Protein AF-A0AAV9DN94-F1 (afdb_monomer)

Mean predicted aligned error: 16.03 Å

Sequence (76 aa):
MVGWRTSSIRREAELVKQPPRRSLDGYKHVVDVEYCPPMQLGNTHFSPEAAKAKEVAQTAPDTQNIEEYHDIMEGK

Secondary structure (DSSP, 8-state):
-----------GGGS-SS--SS--TT----------------S----HHHHHHHHHHHHS--HHHHHHHHHHHHT-

Structure (mmCIF, N/CA/C/O backbone):
data_AF-A0AAV9DN94-F1
#
_entry.id   AF-A0AAV9DN94-F1
#
loop_
_atom_site.group_PDB
_atom_site.id
_atom_site.type_symbol
_atom_site.label_atom_id
_atom_site.label_alt_id
_atom_site.label_comp_id
_atom_site.label_asym_id
_atom_site.label_entity_id
_atom_site.label_seq_id
_atom_site.pdbx_PDB_ins_code
_atom_site.Cartn_x
_atom_site.Cartn_y
_atom_site.Cartn_z
_atom_site.occupancy
_atom_site.B_iso_or_equiv
_atom_site.auth_seq_id
_atom_site.auth_comp_id
_atom_site.auth_asym_id
_atom_site.auth_atom_id
_atom_site.pdbx_PDB_model_num
ATOM 1 N N . MET A 1 1 ? 3.300 -31.956 -19.375 1.00 43.56 1 MET A N 1
ATOM 2 C CA . MET A 1 1 ? 3.289 -31.540 -17.957 1.00 43.56 1 MET A CA 1
ATOM 3 C C . MET A 1 1 ? 4.660 -30.949 -17.649 1.00 43.56 1 MET A C 1
ATOM 5 O O . MET A 1 1 ? 5.602 -31.693 -17.431 1.00 43.56 1 MET A O 1
ATOM 9 N N . VAL A 1 2 ? 4.802 -29.630 -17.782 1.00 57.94 2 VAL A N 1
ATOM 10 C CA . VAL A 1 2 ? 6.040 -28.880 -17.504 1.00 57.94 2 VAL A CA 1
ATOM 11 C C . VAL A 1 2 ? 5.769 -27.983 -16.300 1.00 57.94 2 VAL A C 1
ATOM 13 O O . VAL A 1 2 ? 4.682 -27.427 -16.182 1.00 57.94 2 VAL A O 1
ATOM 16 N N . GLY A 1 3 ? 6.706 -27.995 -15.353 1.00 53.75 3 GLY A N 1
ATOM 17 C CA . GLY A 1 3 ? 6.483 -27.743 -13.933 1.00 53.75 3 GLY A CA 1
ATOM 18 C C . GLY A 1 3 ? 5.767 -26.443 -13.572 1.00 53.75 3 GLY A C 1
ATOM 19 O O . GLY A 1 3 ? 6.124 -25.355 -14.007 1.00 53.75 3 GLY A O 1
ATOM 20 N N . TRP A 1 4 ? 4.814 -26.596 -12.658 1.00 58.31 4 TRP A N 1
ATOM 21 C CA . TRP A 1 4 ? 4.011 -25.580 -11.981 1.00 58.31 4 TRP A CA 1
ATOM 22 C C . TRP A 1 4 ? 4.826 -24.757 -10.960 1.00 58.31 4 TRP A C 1
ATOM 24 O O . TRP A 1 4 ? 4.377 -24.522 -9.840 1.00 58.31 4 TRP A O 1
ATOM 34 N N . ARG A 1 5 ? 6.057 -24.339 -11.290 1.00 54.72 5 ARG A N 1
ATOM 35 C CA . ARG A 1 5 ? 6.844 -23.454 -10.410 1.00 54.72 5 ARG A CA 1
ATOM 36 C C . ARG A 1 5 ? 6.380 -22.009 -10.587 1.00 54.72 5 ARG A C 1
ATOM 38 O O . ARG A 1 5 ? 6.910 -21.231 -11.367 1.00 54.72 5 ARG A O 1
ATOM 45 N N . THR A 1 6 ? 5.293 -21.761 -9.874 1.00 56.25 6 THR A N 1
ATOM 46 C CA . THR A 1 6 ? 4.720 -20.517 -9.363 1.00 56.25 6 THR A CA 1
ATOM 47 C C . THR A 1 6 ? 5.579 -19.245 -9.442 1.00 56.25 6 THR A C 1
ATOM 49 O O . THR A 1 6 ? 6.726 -19.214 -9.004 1.00 56.25 6 THR A O 1
ATOM 52 N N . SER A 1 7 ? 4.893 -18.180 -9.881 1.00 47.69 7 SER A N 1
ATOM 53 C CA . SER A 1 7 ? 5.173 -16.737 -9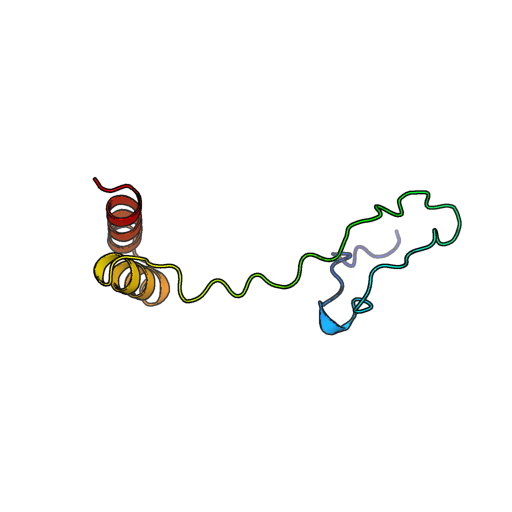.786 1.00 47.69 7 SER A CA 1
ATOM 54 C C . SER A 1 7 ? 6.394 -16.184 -10.530 1.00 47.69 7 SER A C 1
ATOM 56 O O . SER A 1 7 ? 7.520 -16.212 -10.049 1.00 47.69 7 SER A O 1
ATOM 58 N N . SER A 1 8 ? 6.104 -15.517 -11.650 1.00 57.72 8 SER A N 1
ATOM 59 C CA . SER A 1 8 ? 6.951 -14.551 -12.368 1.00 57.72 8 SER A CA 1
ATOM 60 C C . SER A 1 8 ? 7.211 -13.260 -11.553 1.00 57.72 8 SER A C 1
ATOM 62 O O . SER A 1 8 ? 7.208 -12.155 -12.100 1.00 57.72 8 SER A O 1
ATOM 64 N N . ILE A 1 9 ? 7.399 -13.358 -10.236 1.00 63.31 9 ILE A N 1
ATOM 65 C CA . ILE A 1 9 ? 7.781 -12.211 -9.409 1.00 63.31 9 ILE A CA 1
ATOM 66 C C . ILE A 1 9 ? 9.301 -12.225 -9.302 1.00 63.31 9 ILE A C 1
ATOM 68 O O . ILE A 1 9 ? 9.887 -13.014 -8.565 1.00 63.31 9 ILE A O 1
ATOM 72 N N . ARG A 1 10 ? 9.938 -11.358 -10.090 1.00 60.47 10 ARG A N 1
ATOM 73 C CA . ARG A 1 10 ? 11.357 -11.035 -9.930 1.00 60.47 10 ARG A CA 1
ATOM 74 C C . ARG A 1 10 ? 11.501 -10.173 -8.679 1.00 60.47 10 ARG A C 1
ATOM 76 O O . ARG A 1 10 ? 10.726 -9.234 -8.499 1.00 60.47 10 ARG A O 1
ATOM 83 N N . ARG A 1 11 ? 12.464 -10.494 -7.810 1.00 62.12 11 ARG A N 1
ATOM 84 C CA . ARG A 1 11 ? 12.791 -9.643 -6.652 1.00 62.12 11 ARG A CA 1
ATOM 85 C C . ARG A 1 11 ? 13.254 -8.279 -7.160 1.00 62.12 11 ARG A C 1
ATOM 87 O O . ARG A 1 11 ? 13.882 -8.216 -8.210 1.00 62.12 11 ARG A O 1
ATOM 94 N N . GLU A 1 12 ? 13.013 -7.201 -6.416 1.00 60.59 12 GLU A N 1
ATOM 95 C CA . GLU A 1 12 ? 13.446 -5.851 -6.827 1.00 60.59 12 GLU A CA 1
ATOM 96 C C . GLU A 1 12 ? 14.949 -5.780 -7.150 1.00 60.59 12 GLU A C 1
ATOM 98 O O . GLU A 1 12 ? 15.352 -5.090 -8.079 1.00 60.59 12 GLU A O 1
ATO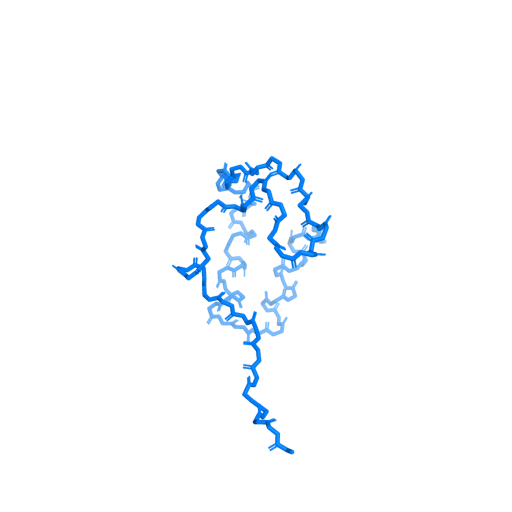M 103 N N . ALA A 1 13 ? 15.774 -6.571 -6.454 1.00 63.03 13 ALA A N 1
ATOM 104 C CA . ALA A 1 13 ? 17.211 -6.691 -6.711 1.00 63.03 13 ALA A CA 1
ATOM 105 C C . ALA A 1 13 ? 17.568 -7.336 -8.069 1.00 63.03 13 ALA A C 1
ATOM 107 O O . ALA A 1 13 ? 18.675 -7.147 -8.568 1.00 63.03 13 ALA A O 1
ATOM 108 N N . GLU A 1 14 ? 16.649 -8.104 -8.655 1.00 60.53 14 GLU A N 1
ATOM 109 C CA . GLU A 1 14 ? 16.792 -8.793 -9.945 1.00 60.53 14 GLU A CA 1
ATOM 110 C C . GLU A 1 14 ? 16.130 -8.011 -11.093 1.00 60.53 14 GLU A C 1
ATOM 112 O O . GLU A 1 14 ? 16.268 -8.374 -12.266 1.00 60.53 14 GLU A O 1
ATOM 117 N N . LEU A 1 15 ? 15.402 -6.935 -10.776 1.00 63.16 15 LEU A N 1
ATOM 118 C CA . LEU A 1 15 ? 14.903 -6.000 -11.772 1.00 63.16 15 LEU A CA 1
ATOM 119 C C . LEU A 1 15 ? 16.060 -5.111 -12.234 1.00 63.16 15 LEU A C 1
ATOM 121 O O . LEU A 1 15 ? 16.786 -4.518 -11.436 1.00 63.16 15 LEU A O 1
ATOM 125 N N . VAL A 1 16 ? 16.231 -4.996 -13.553 1.00 65.06 16 VAL A N 1
ATOM 126 C CA . VAL A 1 16 ? 17.118 -3.978 -14.119 1.00 65.06 16 VAL A CA 1
ATOM 127 C C . VAL A 1 16 ? 16.623 -2.627 -13.606 1.00 65.06 16 VAL A C 1
ATOM 129 O O . VAL A 1 16 ? 15.462 -2.283 -13.809 1.00 65.06 16 VAL A O 1
ATOM 132 N N . LYS A 1 17 ? 17.501 -1.869 -12.934 1.00 65.19 17 LYS A N 1
ATOM 133 C CA . LYS A 1 17 ? 17.159 -0.605 -12.252 1.00 65.19 17 LYS A CA 1
ATOM 134 C C . LYS A 1 17 ? 16.471 0.426 -13.149 1.00 65.19 17 LYS A C 1
ATOM 136 O O . LYS A 1 17 ? 15.860 1.357 -12.643 1.00 65.19 17 LYS A O 1
ATOM 141 N N . GLN A 1 18 ? 16.613 0.291 -14.465 1.00 62.47 18 GLN A N 1
ATOM 142 C CA . GLN A 1 18 ? 15.935 1.126 -15.440 1.00 62.47 18 GLN A CA 1
ATOM 143 C C . GLN A 1 18 ? 15.148 0.243 -16.408 1.00 62.47 18 GLN A C 1
ATOM 145 O O . GLN A 1 18 ? 15.708 -0.724 -16.940 1.00 62.47 18 GLN A O 1
ATOM 150 N N . PRO A 1 19 ? 13.873 0.569 -16.667 1.00 66.00 19 PRO A N 1
ATOM 151 C CA . PRO A 1 19 ? 13.120 -0.112 -17.699 1.00 66.00 19 PRO A CA 1
ATOM 152 C C . PRO A 1 19 ? 13.802 0.109 -19.062 1.00 66.00 19 PRO A C 1
ATOM 154 O O . PRO A 1 19 ? 14.285 1.211 -19.348 1.00 66.00 19 PRO A O 1
ATOM 157 N N . PRO A 1 20 ? 13.874 -0.920 -19.923 1.00 65.56 20 PRO A N 1
ATOM 158 C CA . PRO A 1 20 ? 14.412 -0.766 -21.267 1.00 65.56 20 PRO A CA 1
ATOM 159 C C . PRO A 1 20 ? 13.634 0.297 -22.045 1.00 65.56 20 PRO A C 1
ATOM 161 O O . PRO A 1 20 ? 12.420 0.205 -22.189 1.00 65.56 20 PRO A O 1
ATOM 164 N N . ARG A 1 21 ? 14.341 1.275 -22.621 1.00 62.88 21 ARG A N 1
ATOM 165 C CA . ARG A 1 21 ? 13.740 2.322 -23.475 1.00 62.88 21 ARG A CA 1
ATOM 166 C C . ARG A 1 21 ? 13.468 1.845 -24.910 1.00 62.88 21 ARG A C 1
ATOM 168 O O . ARG A 1 21 ? 13.145 2.644 -25.782 1.00 62.88 21 ARG A O 1
ATOM 175 N N . ARG A 1 22 ? 13.683 0.556 -25.190 1.00 62.31 22 ARG A N 1
ATOM 176 C CA . ARG A 1 22 ? 13.535 -0.074 -26.509 1.00 62.31 22 ARG A CA 1
ATOM 177 C C . ARG A 1 22 ? 12.860 -1.429 -26.354 1.00 62.31 22 ARG A C 1
ATOM 179 O O . ARG A 1 22 ? 13.104 -2.130 -25.375 1.00 62.31 22 ARG A O 1
ATOM 186 N N . SER A 1 23 ? 12.020 -1.783 -27.323 1.00 58.56 23 SER A N 1
ATOM 187 C CA . SER A 1 23 ? 11.311 -3.060 -27.337 1.00 58.56 23 SER A CA 1
ATOM 188 C C . SER A 1 23 ? 12.310 -4.195 -27.524 1.00 58.56 23 SER A C 1
ATOM 190 O O . SER A 1 23 ? 13.156 -4.123 -28.415 1.00 58.56 23 SER A O 1
ATOM 192 N N . LEU A 1 24 ? 12.192 -5.238 -26.710 1.00 60.22 24 LEU A N 1
ATOM 193 C CA . LEU A 1 24 ? 12.938 -6.484 -26.870 1.00 60.22 24 LEU A CA 1
ATOM 194 C C . LEU A 1 24 ? 12.051 -7.497 -27.611 1.00 60.22 24 LEU A C 1
ATOM 196 O O . LEU A 1 24 ? 10.858 -7.568 -27.321 1.00 60.22 24 LEU A O 1
ATOM 200 N N . ASP A 1 25 ? 12.633 -8.210 -28.582 1.00 61.34 25 ASP A N 1
ATOM 201 C CA . ASP A 1 25 ? 12.062 -9.327 -29.363 1.00 61.34 25 ASP A CA 1
ATOM 202 C C . ASP A 1 25 ? 10.524 -9.408 -29.403 1.00 61.34 25 ASP A C 1
ATOM 204 O O . ASP A 1 25 ? 9.882 -10.166 -28.678 1.00 61.34 25 ASP A O 1
ATOM 208 N N . GLY A 1 26 ? 9.914 -8.606 -30.281 1.00 63.75 26 GLY A N 1
ATOM 209 C CA . GLY A 1 26 ? 8.489 -8.711 -30.621 1.00 63.75 26 GLY A CA 1
ATOM 210 C C . GLY A 1 26 ? 7.500 -8.150 -29.590 1.00 63.75 26 GLY A C 1
ATOM 211 O O . GLY A 1 26 ? 6.326 -7.979 -29.923 1.00 63.75 26 GLY A O 1
ATOM 212 N N . TYR A 1 27 ? 7.933 -7.786 -28.379 1.00 53.69 27 TYR A N 1
ATOM 213 C CA . TYR A 1 27 ? 7.064 -7.157 -27.378 1.00 53.69 27 TYR A CA 1
ATOM 214 C C . TYR A 1 27 ? 7.002 -5.632 -27.557 1.00 53.69 27 TYR A C 1
ATOM 216 O O . TYR A 1 27 ? 7.931 -4.896 -27.232 1.00 53.69 27 TYR A O 1
ATOM 224 N N . LYS A 1 28 ? 5.860 -5.139 -28.052 1.00 58.56 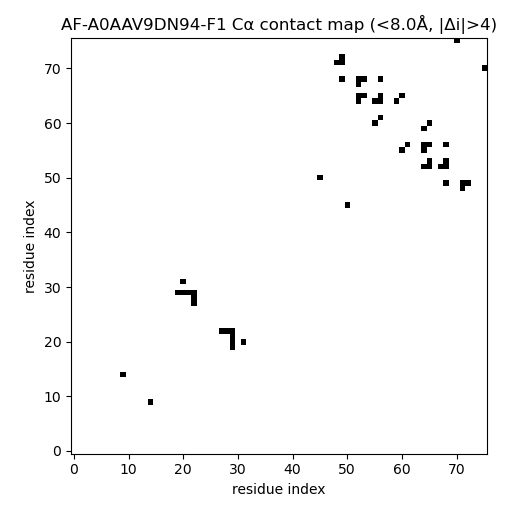28 LYS A N 1
ATOM 225 C CA . LYS A 1 28 ? 5.632 -3.728 -28.430 1.00 58.56 28 LYS A CA 1
ATOM 226 C C . LYS A 1 28 ? 5.261 -2.784 -27.272 1.00 58.56 28 LYS A C 1
ATOM 228 O O . LYS A 1 28 ? 4.786 -1.682 -27.513 1.00 58.56 28 LYS A O 1
ATOM 233 N N . HIS A 1 29 ? 5.448 -3.201 -26.023 1.00 57.91 29 HIS A N 1
ATOM 234 C CA . HIS A 1 29 ? 4.993 -2.442 -24.854 1.00 57.91 29 HIS A CA 1
ATOM 235 C C . HIS A 1 29 ? 6.190 -1.808 -24.147 1.00 57.91 29 HIS A C 1
ATOM 237 O O . HIS A 1 29 ? 6.509 -2.147 -23.011 1.00 57.91 29 HIS A O 1
ATOM 243 N N . VAL A 1 30 ? 6.882 -0.901 -24.841 1.00 58.69 30 VAL A N 1
ATOM 244 C CA . VAL A 1 30 ? 7.705 0.095 -24.147 1.00 5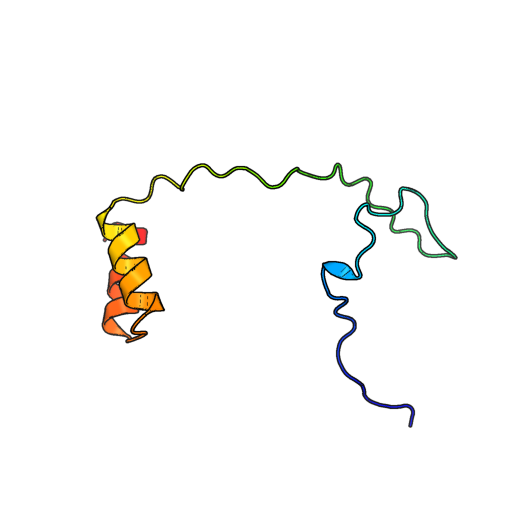8.69 30 VAL A CA 1
ATOM 245 C C . VAL A 1 30 ? 6.758 1.227 -23.813 1.00 58.69 30 VAL A C 1
ATOM 247 O O . VAL A 1 30 ? 6.432 2.045 -24.669 1.00 58.69 30 VAL A O 1
ATOM 250 N N . VAL A 1 31 ? 6.248 1.223 -22.588 1.00 58.72 31 VAL A N 1
ATOM 251 C CA . VAL A 1 31 ? 5.603 2.418 -22.063 1.00 58.72 31 VAL A CA 1
ATOM 252 C C . VAL A 1 31 ? 6.751 3.372 -21.745 1.00 58.72 31 VAL A C 1
ATOM 254 O O . VAL A 1 31 ? 7.621 3.030 -20.944 1.00 58.72 31 VAL A O 1
ATOM 257 N N . ASP A 1 32 ? 6.800 4.518 -22.425 1.00 59.38 32 ASP A N 1
ATOM 258 C CA . ASP A 1 32 ? 7.726 5.610 -22.108 1.00 59.38 32 ASP A CA 1
ATOM 259 C C . ASP A 1 32 ? 7.263 6.242 -20.789 1.00 59.38 32 ASP A C 1
ATOM 261 O O . ASP A 1 32 ? 6.623 7.288 -20.750 1.00 59.38 32 ASP A O 1
ATOM 265 N N . VAL A 1 33 ? 7.443 5.499 -19.696 1.00 63.72 33 VAL A N 1
ATOM 266 C CA . VAL A 1 33 ? 7.135 5.965 -18.349 1.00 63.72 33 VAL A CA 1
ATOM 267 C C . VAL A 1 33 ? 8.369 6.704 -17.880 1.00 63.72 33 VAL A C 1
ATOM 269 O O . VAL A 1 33 ? 9.411 6.093 -17.627 1.00 63.72 33 VAL A O 1
ATOM 272 N N . GLU A 1 34 ? 8.257 8.022 -17.760 1.00 66.38 34 GLU A N 1
ATOM 273 C CA . GLU A 1 34 ? 9.206 8.786 -16.967 1.00 66.38 34 GLU A CA 1
ATOM 274 C C . GLU A 1 34 ? 9.229 8.177 -15.564 1.00 66.38 34 GLU A C 1
ATOM 276 O O . GLU A 1 34 ? 8.201 8.084 -14.890 1.00 66.38 34 GLU A O 1
ATOM 281 N N . TYR A 1 35 ? 10.394 7.679 -15.151 1.00 67.56 35 TYR A N 1
ATOM 282 C CA . TYR A 1 35 ? 10.558 7.072 -13.839 1.00 67.56 35 TYR A CA 1
ATOM 283 C C . TYR A 1 35 ? 10.285 8.141 -12.780 1.00 67.56 35 TYR A C 1
ATOM 285 O O . TYR A 1 35 ? 11.125 9.008 -12.537 1.00 67.56 35 TYR A O 1
ATOM 293 N N . CYS A 1 36 ? 9.097 8.088 -12.174 1.00 67.62 36 CYS A N 1
ATOM 294 C CA . CYS A 1 36 ? 8.755 8.940 -11.049 1.00 67.62 36 CYS A CA 1
ATOM 295 C C . CYS A 1 36 ? 9.724 8.588 -9.911 1.00 67.62 36 CYS A C 1
ATOM 297 O O . CYS A 1 36 ? 9.727 7.431 -9.469 1.00 67.62 36 CYS A O 1
ATOM 299 N N . PRO A 1 37 ? 10.593 9.517 -9.467 1.00 69.94 37 PRO A N 1
ATOM 300 C CA . PRO A 1 37 ? 11.475 9.237 -8.348 1.00 69.94 37 PRO A CA 1
ATOM 301 C C . PRO A 1 37 ? 10.617 8.845 -7.141 1.00 69.94 37 PRO A C 1
ATOM 303 O O . PRO A 1 37 ? 9.495 9.346 -7.019 1.00 69.94 37 PRO A O 1
ATOM 306 N N . PRO A 1 38 ? 11.118 7.974 -6.242 1.00 66.56 38 PRO A N 1
ATOM 307 C CA . PRO A 1 38 ? 10.419 7.679 -5.003 1.00 66.56 38 PRO A CA 1
ATOM 308 C C . PRO A 1 38 ? 10.087 9.012 -4.355 1.00 66.56 38 PRO A C 1
ATOM 310 O O . PRO A 1 38 ? 10.991 9.790 -4.038 1.00 66.56 38 PRO A O 1
ATOM 313 N N . MET A 1 39 ? 8.794 9.313 -4.258 1.00 62.91 39 MET A N 1
ATOM 314 C CA . MET A 1 39 ? 8.357 10.554 -3.656 1.00 62.91 39 MET A CA 1
ATOM 315 C C . MET A 1 39 ? 8.922 10.517 -2.240 1.00 62.91 39 MET A C 1
ATOM 317 O O . MET A 1 39 ? 8.599 9.610 -1.471 1.00 62.91 39 MET A O 1
ATOM 321 N N . GLN A 1 40 ? 9.831 11.443 -1.920 1.00 59.00 40 GLN A N 1
ATOM 322 C CA . GLN A 1 40 ? 10.229 11.696 -0.542 1.00 59.00 40 GLN A CA 1
ATOM 323 C C . GLN A 1 40 ? 8.999 12.297 0.122 1.00 59.00 40 GLN A C 1
ATOM 325 O O . GLN A 1 40 ? 8.858 13.511 0.246 1.00 59.00 40 GLN A O 1
ATOM 330 N N . LEU A 1 41 ? 8.048 11.429 0.447 1.00 59.75 41 LEU A N 1
ATOM 331 C CA . LEU A 1 41 ? 6.906 11.749 1.260 1.00 59.75 41 LEU A CA 1
ATOM 332 C C . LEU A 1 41 ? 7.508 11.975 2.640 1.00 59.75 41 LEU A C 1
ATOM 334 O O . LEU A 1 41 ? 7.662 11.038 3.423 1.00 59.75 41 LEU A O 1
ATOM 338 N N . GLY A 1 42 ? 7.985 13.204 2.865 1.00 58.84 42 GLY A N 1
ATOM 339 C CA . GLY A 1 42 ? 8.348 13.676 4.187 1.00 58.84 42 GLY A CA 1
ATOM 340 C C . GLY A 1 42 ? 7.189 13.284 5.074 1.00 58.84 42 GLY A C 1
ATOM 341 O O . GLY A 1 42 ? 6.068 13.680 4.760 1.00 58.84 42 GLY A O 1
ATOM 342 N N . ASN A 1 43 ? 7.478 12.365 6.009 1.00 60.03 43 ASN A N 1
ATOM 343 C CA . ASN A 1 43 ? 6.598 11.880 7.064 1.00 60.03 43 ASN A CA 1
ATOM 344 C C . ASN A 1 43 ? 5.184 12.431 6.907 1.00 60.03 43 ASN A C 1
ATOM 346 O O . ASN A 1 43 ? 4.903 13.523 7.397 1.00 60.03 43 ASN A O 1
ATOM 350 N N . THR A 1 44 ? 4.339 11.724 6.146 1.00 61.22 44 THR A N 1
ATOM 351 C CA . THR A 1 44 ? 2.948 12.124 5.928 1.00 61.22 44 THR A CA 1
ATOM 352 C C . THR A 1 44 ? 2.408 12.695 7.226 1.00 61.22 44 THR A C 1
ATOM 354 O O . THR A 1 44 ? 2.543 12.040 8.261 1.00 61.22 44 THR A O 1
ATOM 357 N N . HIS A 1 45 ? 1.910 13.932 7.167 1.00 67.56 45 HIS A N 1
ATOM 358 C CA . HIS A 1 45 ? 1.489 14.752 8.302 1.00 67.56 45 HIS A CA 1
ATOM 359 C C . HIS A 1 45 ? 0.220 14.163 8.947 1.00 67.56 45 HIS A C 1
ATOM 361 O O . HIS A 1 45 ? -0.836 14.787 9.012 1.00 67.56 45 HIS A O 1
ATOM 367 N N . PHE A 1 46 ? 0.299 12.902 9.358 1.00 70.31 46 PHE A N 1
ATOM 368 C CA . PHE A 1 46 ? -0.692 12.236 10.165 1.00 70.31 46 PHE A CA 1
ATOM 369 C C . PHE A 1 46 ? -0.647 12.881 11.544 1.00 70.31 46 PHE A C 1
ATOM 371 O O . PHE A 1 46 ? 0.429 13.192 12.064 1.00 70.31 46 PHE A O 1
ATOM 378 N N . SER A 1 47 ? -1.826 13.087 12.129 1.00 82.44 47 SER A N 1
ATOM 379 C CA . SER A 1 47 ? -1.926 13.487 13.529 1.00 82.44 47 SER A CA 1
ATOM 380 C C . SER A 1 47 ? -1.078 12.534 14.387 1.00 82.44 47 SER A C 1
ATOM 382 O O . SER A 1 47 ? -1.040 11.332 14.096 1.00 82.44 47 SER A O 1
ATOM 384 N N . PRO A 1 48 ? -0.400 13.017 15.444 1.00 84.50 48 PRO A N 1
ATOM 385 C CA . PRO A 1 48 ? 0.330 12.148 16.369 1.00 84.50 48 PRO A CA 1
ATOM 386 C C . PRO A 1 48 ? -0.548 11.023 16.941 1.00 84.50 48 PRO A C 1
ATOM 388 O O . PRO A 1 48 ? -0.038 9.963 17.287 1.00 84.50 48 PRO A O 1
ATOM 391 N N . GLU A 1 49 ? -1.860 11.237 17.011 1.00 86.38 49 GLU A N 1
ATOM 392 C CA . GLU A 1 49 ? -2.854 10.231 17.381 1.00 86.38 49 GLU A CA 1
ATOM 393 C C . GLU A 1 49 ? -2.979 9.120 16.330 1.00 86.38 49 GLU A C 1
ATOM 395 O O . GLU A 1 49 ? -2.807 7.947 16.650 1.00 86.38 49 GLU A O 1
ATOM 400 N N . ALA A 1 50 ? -3.143 9.485 15.056 1.00 87.38 50 ALA A N 1
ATOM 401 C CA . ALA A 1 50 ? -3.207 8.535 13.947 1.00 87.38 50 ALA A CA 1
ATOM 402 C C . ALA A 1 50 ? -1.909 7.726 13.801 1.00 87.38 50 ALA A C 1
ATOM 404 O O . ALA A 1 50 ? -1.942 6.540 13.474 1.00 87.38 50 ALA A O 1
ATOM 405 N N . ALA A 1 51 ? -0.755 8.347 14.068 1.00 87.19 51 ALA A N 1
ATOM 406 C CA . ALA A 1 51 ? 0.532 7.657 14.067 1.00 87.19 51 ALA A CA 1
ATOM 407 C C . ALA A 1 51 ? 0.607 6.578 15.162 1.00 87.19 51 ALA A C 1
ATOM 409 O O . ALA A 1 51 ? 1.038 5.459 14.884 1.00 87.19 51 ALA A O 1
ATOM 410 N N . LYS A 1 52 ? 0.140 6.892 16.377 1.00 89.31 52 LYS A N 1
ATOM 411 C CA . LYS A 1 52 ? 0.098 5.941 17.498 1.00 89.31 52 LYS A CA 1
ATOM 412 C C . LYS A 1 52 ? -0.902 4.817 17.256 1.00 89.31 52 LYS A C 1
ATOM 414 O O . LYS A 1 52 ? -0.541 3.658 17.417 1.00 89.31 52 LYS A O 1
ATOM 419 N N . ALA A 1 53 ? -2.118 5.137 16.819 1.00 89.44 53 ALA A N 1
ATOM 420 C CA . ALA A 1 53 ? -3.132 4.130 16.512 1.00 89.44 53 ALA A CA 1
ATOM 421 C C . ALA A 1 53 ? -2.646 3.164 15.418 1.00 89.44 53 ALA A C 1
ATOM 423 O O . ALA A 1 53 ? -2.803 1.951 15.538 1.00 89.44 53 ALA A O 1
ATOM 424 N N . LYS A 1 54 ? -1.937 3.679 14.402 1.00 89.12 54 LYS A N 1
ATOM 425 C CA . LYS A 1 54 ? -1.294 2.850 13.376 1.00 89.12 54 LYS A CA 1
ATOM 426 C C . LYS A 1 54 ? -0.236 1.910 13.956 1.00 89.12 54 LYS A C 1
ATOM 428 O O . LYS A 1 54 ? -0.167 0.754 13.551 1.00 89.12 54 LYS A O 1
ATOM 433 N N . GLU A 1 55 ? 0.603 2.398 14.867 1.00 89.88 55 GLU A N 1
ATOM 434 C CA . GLU A 1 55 ? 1.627 1.585 15.531 1.00 89.88 55 GLU A CA 1
ATOM 435 C C . GLU A 1 55 ? 0.994 0.480 16.390 1.00 89.88 55 GLU A C 1
ATOM 437 O O . GLU A 1 55 ? 1.406 -0.678 16.306 1.00 89.88 55 GLU A O 1
ATOM 442 N N . VAL A 1 56 ? -0.052 0.804 17.153 1.00 90.44 56 VAL A N 1
ATOM 443 C CA . VAL A 1 56 ? -0.796 -0.161 17.977 1.00 90.44 56 VAL A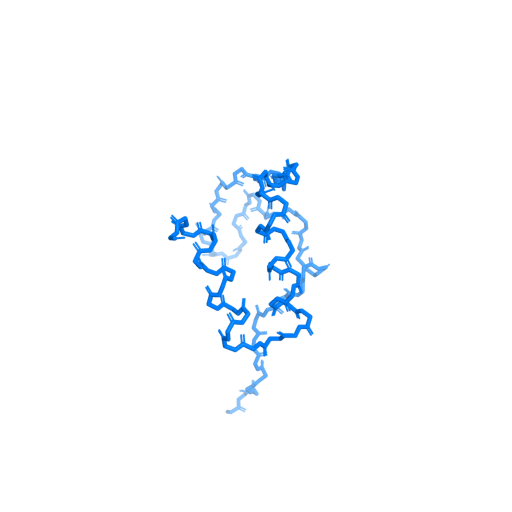 CA 1
ATOM 444 C C . VAL A 1 56 ? -1.463 -1.223 17.101 1.00 90.44 56 VAL A C 1
ATOM 446 O O . VAL A 1 56 ? -1.272 -2.412 17.343 1.00 90.44 56 VAL A O 1
ATOM 449 N N . ALA A 1 57 ? -2.150 -0.826 16.027 1.00 89.88 57 ALA A N 1
ATOM 450 C CA . ALA A 1 57 ? -2.781 -1.762 15.096 1.00 89.88 57 ALA A CA 1
ATOM 451 C C . ALA A 1 57 ? -1.768 -2.686 14.387 1.00 89.88 57 ALA A C 1
ATOM 453 O O . ALA A 1 57 ? -2.103 -3.816 14.033 1.00 89.88 57 ALA A O 1
ATOM 454 N N . GLN A 1 58 ? -0.525 -2.231 14.182 1.00 89.31 58 GLN A N 1
ATOM 455 C CA . GLN A 1 58 ? 0.541 -3.044 13.583 1.00 89.31 58 GLN A CA 1
ATOM 456 C C . GLN A 1 58 ? 1.228 -3.979 14.581 1.00 89.31 58 GLN A C 1
ATOM 458 O O . GLN A 1 58 ? 1.601 -5.094 14.217 1.00 89.31 58 GLN A O 1
ATOM 463 N N . THR A 1 59 ? 1.433 -3.525 15.816 1.00 91.56 59 THR A N 1
ATOM 464 C CA . THR A 1 59 ? 2.132 -4.294 16.859 1.00 91.56 59 THR A CA 1
ATOM 465 C C . THR A 1 59 ? 1.220 -5.315 17.533 1.00 91.56 59 THR A C 1
ATOM 467 O O . THR A 1 59 ? 1.660 -6.428 17.821 1.00 91.56 59 THR A O 1
ATOM 470 N N . ALA A 1 60 ? -0.049 -4.962 17.735 1.00 89.56 60 ALA A N 1
ATOM 471 C CA . ALA A 1 60 ? -1.089 -5.803 18.312 1.00 89.56 60 ALA A CA 1
ATOM 472 C C . ALA A 1 60 ? -2.363 -5.718 17.447 1.00 89.56 60 ALA A C 1
ATOM 474 O O . ALA A 1 60 ? -3.271 -4.937 17.755 1.00 89.56 60 ALA A O 1
ATOM 475 N N . PRO A 1 61 ? -2.433 -6.497 16.350 1.00 84.38 61 PRO A N 1
ATOM 476 C CA . PRO A 1 61 ? -3.586 -6.492 15.459 1.00 84.38 61 PRO A CA 1
ATOM 477 C C . PRO A 1 61 ? -4.796 -7.116 16.162 1.00 84.38 61 PRO A C 1
ATOM 479 O O . PRO A 1 61 ? -4.925 -8.336 16.251 1.00 84.38 61 PRO A O 1
ATOM 482 N N . ASP A 1 62 ? -5.674 -6.249 16.654 1.00 92.56 62 ASP A N 1
ATOM 483 C CA . ASP A 1 62 ? -6.979 -6.569 17.228 1.00 92.56 62 ASP A CA 1
ATOM 484 C C . ASP A 1 62 ? -8.061 -5.823 16.438 1.00 92.56 62 ASP A C 1
ATOM 486 O O . ASP A 1 62 ? -7.799 -4.748 15.890 1.00 92.56 62 ASP A O 1
ATOM 490 N N . THR A 1 63 ? -9.274 -6.370 16.372 1.00 91.75 63 THR A N 1
ATOM 491 C CA . THR A 1 63 ? -10.392 -5.748 15.650 1.00 91.75 63 THR A CA 1
ATOM 492 C C . THR A 1 63 ? -10.689 -4.349 16.176 1.00 91.75 63 THR A C 1
ATOM 494 O O . THR A 1 63 ? -10.902 -3.446 15.377 1.00 91.75 63 THR A O 1
ATOM 497 N N . GLN A 1 64 ? -10.598 -4.141 17.493 1.00 91.88 64 GLN A N 1
ATOM 498 C CA . GLN A 1 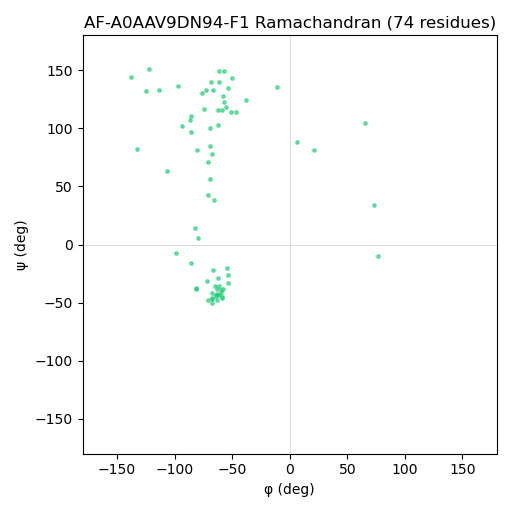64 ? -10.829 -2.832 18.111 1.00 91.88 64 GLN A CA 1
ATOM 499 C C . GLN A 1 64 ? -9.744 -1.814 17.736 1.00 91.88 64 GLN A C 1
ATOM 501 O O . GLN A 1 64 ? -10.058 -0.707 17.316 1.00 91.88 64 GLN A O 1
ATOM 506 N N . ASN A 1 65 ? -8.469 -2.209 17.807 1.00 89.44 65 ASN A N 1
ATOM 507 C CA . ASN A 1 65 ? -7.336 -1.336 17.476 1.00 89.44 65 ASN A CA 1
ATOM 508 C C . ASN A 1 65 ? -7.331 -0.936 15.992 1.00 89.44 65 ASN A C 1
ATOM 510 O O . ASN A 1 65 ? -6.919 0.166 15.627 1.00 89.44 65 ASN A O 1
ATOM 514 N N . ILE A 1 66 ? -7.753 -1.857 15.124 1.00 91.06 66 ILE A N 1
ATOM 515 C CA . ILE A 1 66 ? -7.859 -1.617 13.685 1.00 91.06 66 ILE A CA 1
ATOM 516 C C . ILE A 1 66 ? -9.019 -0.659 13.398 1.00 91.06 66 ILE A C 1
ATOM 518 O O . ILE A 1 66 ? -8.820 0.309 12.666 1.00 91.06 66 ILE A O 1
ATOM 522 N N . GLU A 1 67 ? -10.197 -0.892 13.985 1.00 93.69 67 GLU A N 1
ATOM 523 C CA . GLU A 1 67 ? -11.354 0.006 13.856 1.00 93.69 67 GLU A CA 1
ATOM 524 C C . GLU A 1 67 ? -11.034 1.417 14.362 1.00 93.69 67 GLU A C 1
ATOM 526 O O . GLU A 1 67 ? -11.255 2.379 13.632 1.00 93.69 67 GLU A O 1
ATOM 531 N N . GLU A 1 68 ? -10.399 1.545 15.529 1.00 91.50 68 GLU A N 1
ATOM 532 C CA . GLU A 1 68 ? -9.989 2.836 16.096 1.00 91.50 68 GLU A CA 1
ATOM 533 C C . GLU A 1 68 ? -9.034 3.597 15.162 1.00 91.50 68 GLU A C 1
ATOM 535 O O . GLU A 1 68 ? -9.226 4.784 14.891 1.00 91.50 68 GLU A O 1
ATOM 540 N N . TYR A 1 69 ? -8.031 2.917 14.594 1.00 92.06 69 TYR A N 1
ATOM 541 C CA . TYR A 1 69 ? -7.157 3.529 13.592 1.00 92.06 69 TYR A CA 1
ATOM 542 C C . TYR A 1 69 ? -7.936 4.007 12.358 1.00 92.06 69 TYR A C 1
ATOM 544 O O . TYR A 1 69 ? -7.656 5.092 11.841 1.00 92.06 69 TYR A O 1
ATOM 552 N N . HIS A 1 70 ? -8.903 3.223 11.877 1.00 92.31 70 HIS A N 1
ATOM 553 C CA . HIS A 1 70 ? -9.721 3.597 10.725 1.00 92.31 70 HIS A CA 1
ATOM 554 C C . HIS A 1 70 ? -10.635 4.787 11.023 1.00 92.31 70 HIS A C 1
ATOM 556 O O . HIS A 1 70 ? -10.687 5.706 10.207 1.00 92.31 70 HIS A O 1
ATOM 562 N N . ASP A 1 71 ? -11.265 4.829 12.192 1.00 93.00 71 ASP A N 1
ATOM 563 C CA . ASP A 1 71 ? -12.116 5.946 12.602 1.00 93.00 71 ASP A CA 1
ATOM 564 C C . ASP A 1 71 ? -11.312 7.250 12.728 1.00 93.00 71 ASP A C 1
ATOM 566 O O . ASP A 1 71 ? -11.731 8.281 12.198 1.00 93.00 71 ASP A O 1
ATOM 570 N N . ILE A 1 72 ? -10.102 7.200 13.306 1.00 90.88 72 ILE A N 1
ATOM 571 C CA . ILE A 1 72 ? -9.194 8.360 13.393 1.00 90.88 72 ILE A CA 1
ATOM 572 C C . ILE A 1 72 ? -8.764 8.839 11.996 1.00 90.88 72 ILE A C 1
ATOM 574 O O . ILE A 1 72 ? -8.633 10.040 11.749 1.00 90.88 72 ILE A O 1
ATOM 578 N N . MET A 1 73 ? -8.524 7.910 11.070 1.00 88.62 73 MET A N 1
ATOM 579 C CA . MET A 1 73 ? -8.154 8.229 9.688 1.00 88.62 73 MET A CA 1
ATOM 580 C C . MET A 1 73 ? -9.323 8.804 8.877 1.00 88.62 73 MET A C 1
ATOM 582 O O . MET A 1 73 ? -9.093 9.614 7.976 1.00 88.62 73 MET A O 1
ATOM 586 N N . GLU A 1 74 ? -10.553 8.390 9.184 1.00 89.38 74 GLU A N 1
ATOM 587 C CA . GLU A 1 74 ? -11.791 8.878 8.568 1.00 89.38 74 GLU A CA 1
ATOM 588 C C . GLU A 1 74 ? -12.336 10.154 9.237 1.00 89.38 74 GLU A C 1
ATOM 590 O O . GLU A 1 74 ? -13.149 10.854 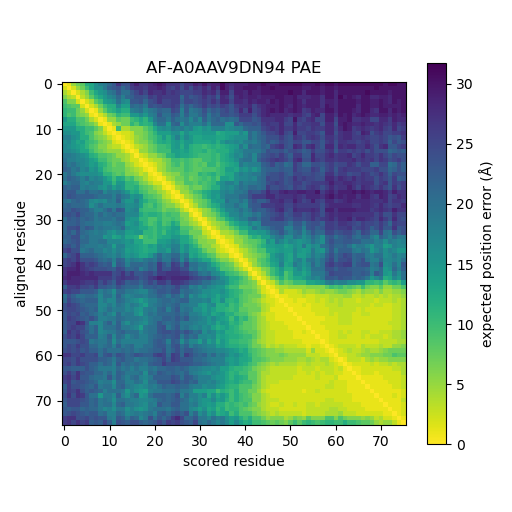8.631 1.00 89.38 74 GLU A O 1
ATOM 595 N N . GLY A 1 75 ? -11.860 10.492 10.442 1.00 82.62 75 GLY A N 1
ATOM 596 C CA . GLY A 1 75 ? -12.283 11.661 11.216 1.00 82.62 75 GLY A CA 1
ATOM 597 C C . GLY A 1 75 ? -13.680 11.522 11.831 1.00 82.62 75 GLY A C 1
ATOM 598 O O . GLY A 1 75 ? -14.417 12.511 11.866 1.00 82.62 75 GLY A O 1
ATOM 599 N N . LYS A 1 76 ? -14.056 10.304 12.238 1.00 72.75 76 LYS A N 1
ATOM 600 C CA . LYS A 1 76 ? -15.330 10.006 12.914 1.00 72.75 76 LYS A CA 1
ATOM 601 C C . LYS A 1 76 ? -15.316 10.315 14.407 1.00 72.75 76 LYS A C 1
ATOM 603 O O . LYS A 1 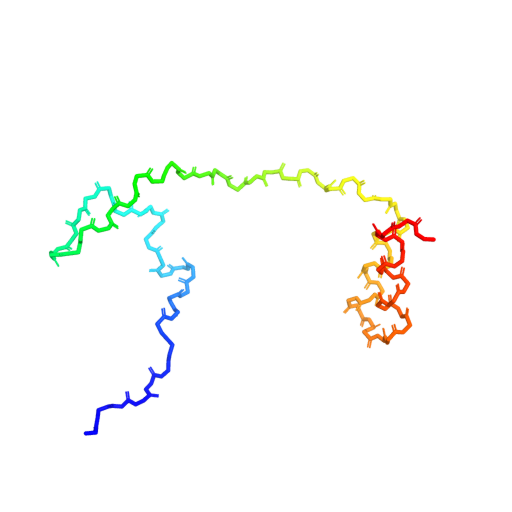76 ? -14.227 10.289 15.017 1.00 72.75 76 LYS A O 1
#

Solvent-accessible surface area (backbone atoms only — not comparable to full-atom values): 5161 Å² total; per-residue (Å²): 142,77,82,89,80,74,74,97,72,73,53,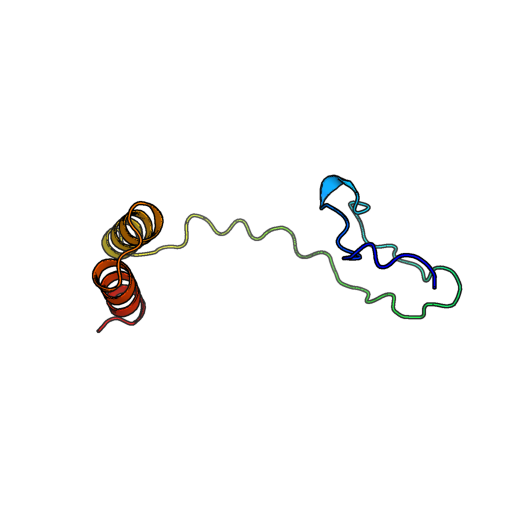76,89,72,46,69,95,61,79,67,94,58,66,59,92,90,47,85,79,54,74,91,64,77,80,76,69,84,76,82,68,68,76,71,88,59,52,76,63,47,52,50,32,48,49,45,27,70,76,53,77,39,74,65,40,44,49,52,28,49,34,57,72,72,68,109

Radius of gyration: 20.96 Å; Cα contacts (8 Å, |Δi|>4): 28; chains: 1; bounding box: 32×46×49 Å

Foldseek 3Di:
DPDPPDDPDDDPVRDDPDDDCDDDDPDPDPDPDDPDPPPPCPPPPQDPLLVVLVVCCVVPVDPVSVVSNVCSVVVD

pLDDT: mean 71.96, std 14.41, range [43.56, 93.69]

Organism: Acorus calamus (NCBI:txid4465)